Protein AF-B8Q9L5-F1 (afdb_monomer)

Structure (mmCIF, N/CA/C/O backbone):
data_AF-B8Q9L5-F1
#
_entry.id   AF-B8Q9L5-F1
#
loop_
_atom_site.group_PDB
_atom_site.id
_atom_site.type_symbol
_atom_site.label_atom_id
_atom_site.label_alt_id
_atom_site.label_comp_id
_atom_site.label_asym_id
_atom_site.label_entity_id
_atom_site.label_seq_id
_atom_site.pdbx_PDB_ins_code
_atom_site.Cartn_x
_atom_site.Cartn_y
_atom_site.Cartn_z
_atom_site.occupancy
_atom_site.B_iso_or_equiv
_atom_site.auth_seq_id
_atom_site.auth_comp_id
_atom_site.auth_asym_id
_atom_site.auth_atom_id
_atom_site.pdbx_PDB_model_num
ATOM 1 N N . PHE A 1 1 ? -4.690 -3.227 18.699 1.00 80.81 1 PHE A N 1
ATOM 2 C CA . PHE A 1 1 ? -3.621 -2.242 18.881 1.00 80.81 1 PHE A CA 1
ATOM 3 C C . PHE A 1 1 ? -4.039 -1.422 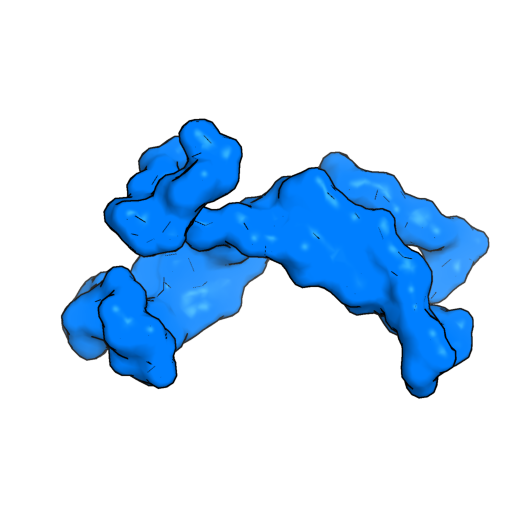20.089 1.00 80.81 1 PHE A C 1
ATOM 5 O O . PHE A 1 1 ? -5.224 -1.121 20.184 1.00 80.81 1 PHE A O 1
ATOM 12 N N . ASP A 1 2 ? -3.127 -1.097 21.007 1.00 87.75 2 ASP A N 1
ATOM 13 C CA . ASP A 1 2 ? -3.469 -0.310 22.209 1.00 87.75 2 ASP A CA 1
ATOM 14 C C . ASP A 1 2 ? -3.836 1.147 21.863 1.00 87.75 2 ASP A C 1
ATOM 16 O O . ASP A 1 2 ? -4.619 1.784 22.562 1.00 87.75 2 ASP A O 1
ATOM 20 N N . ALA A 1 3 ? -3.318 1.647 20.737 1.00 93.00 3 ALA A N 1
ATOM 21 C CA . ALA A 1 3 ? -3.708 2.893 20.087 1.00 93.00 3 ALA A CA 1
ATOM 22 C C . ALA A 1 3 ? -3.707 2.707 18.560 1.00 93.00 3 ALA A C 1
ATOM 24 O O . ALA A 1 3 ? -3.014 1.830 18.038 1.00 93.00 3 ALA A O 1
ATOM 25 N N . PHE A 1 4 ? -4.484 3.519 17.837 1.00 95.44 4 PHE A N 1
ATOM 26 C CA . PHE A 1 4 ? -4.517 3.470 16.374 1.00 95.44 4 PHE A CA 1
ATOM 27 C C . PHE A 1 4 ? -3.138 3.849 15.793 1.00 95.44 4 PHE A C 1
ATOM 29 O O . PHE A 1 4 ? -2.585 4.866 16.221 1.00 95.44 4 PHE A O 1
ATOM 36 N N . PRO A 1 5 ? -2.562 3.052 14.870 1.00 94.94 5 PRO A N 1
ATOM 37 C CA . PRO A 1 5 ? -1.195 3.269 14.403 1.00 94.94 5 PRO A CA 1
ATOM 38 C C . PRO A 1 5 ? -1.073 4.559 13.587 1.00 94.94 5 PRO A C 1
ATOM 40 O O . PRO A 1 5 ? -1.960 4.887 12.795 1.00 94.94 5 PRO A O 1
ATOM 43 N N . THR A 1 6 ? 0.047 5.268 13.742 1.00 96.38 6 THR A N 1
ATOM 44 C CA . THR A 1 6 ? 0.403 6.367 12.833 1.00 96.38 6 THR A CA 1
ATOM 45 C C . THR A 1 6 ? 1.046 5.821 11.563 1.00 96.38 6 THR A C 1
ATOM 47 O O . THR A 1 6 ? 1.507 4.679 11.518 1.00 96.38 6 THR A O 1
ATOM 50 N N . LEU A 1 7 ? 1.081 6.638 10.510 1.00 96.31 7 LEU A N 1
ATOM 51 C CA . LEU A 1 7 ? 1.616 6.227 9.215 1.00 96.31 7 LEU A CA 1
ATOM 52 C C . LEU A 1 7 ? 3.098 5.820 9.301 1.00 96.31 7 LEU A C 1
ATOM 54 O O . LEU A 1 7 ? 3.505 4.847 8.677 1.00 96.31 7 LEU A O 1
ATOM 58 N N . GLU A 1 8 ? 3.884 6.526 10.113 1.00 96.50 8 GLU A N 1
ATOM 59 C CA . GLU A 1 8 ? 5.332 6.333 10.283 1.00 96.50 8 GLU A CA 1
ATOM 60 C C . GLU A 1 8 ? 5.682 5.030 11.012 1.00 96.50 8 GLU A C 1
ATOM 62 O O . GLU A 1 8 ? 6.819 4.566 10.945 1.00 96.50 8 GLU A O 1
ATOM 67 N N . GLN A 1 9 ? 4.718 4.443 11.724 1.00 96.50 9 GLN A N 1
ATOM 68 C CA . GLN A 1 9 ? 4.887 3.173 12.428 1.00 96.50 9 GLN A CA 1
ATOM 69 C C . GLN A 1 9 ? 4.667 1.965 11.511 1.00 96.50 9 GLN A C 1
ATOM 71 O O . GLN A 1 9 ? 5.013 0.842 11.885 1.00 96.50 9 GLN A O 1
ATOM 76 N N . LEU A 1 10 ? 4.072 2.169 10.332 1.00 97.31 10 LEU A N 1
ATOM 77 C CA . LEU A 1 10 ? 3.768 1.094 9.398 1.00 97.31 10 LEU A CA 1
ATOM 78 C C . LEU A 1 10 ? 5.018 0.739 8.576 1.00 97.31 10 LEU A C 1
ATOM 80 O O . LEU A 1 10 ? 5.624 1.624 7.968 1.00 97.31 10 LEU A O 1
ATOM 84 N N . PRO A 1 11 ? 5.419 -0.543 8.527 1.00 97.25 11 PRO A N 1
ATOM 85 C CA . PRO A 1 11 ? 6.604 -0.949 7.788 1.00 97.25 11 PRO A CA 1
ATOM 86 C C . PRO A 1 11 ? 6.362 -0.898 6.276 1.00 97.25 11 PRO A C 1
ATOM 88 O O . PRO A 1 11 ? 5.228 -1.005 5.799 1.00 97.25 11 PRO A O 1
ATOM 91 N N . LEU A 1 12 ? 7.454 -0.819 5.512 1.00 97.06 12 LEU A N 1
ATOM 92 C CA . LEU A 1 12 ? 7.412 -1.219 4.109 1.00 97.06 12 LEU A CA 1
ATOM 93 C C . LEU A 1 12 ? 7.055 -2.700 4.027 1.00 97.06 12 LEU A C 1
ATOM 95 O O . LEU A 1 12 ? 7.491 -3.503 4.856 1.00 97.06 12 LEU A O 1
ATOM 99 N N . TRP A 1 13 ? 6.298 -3.061 3.002 1.00 97.62 13 TRP A N 1
ATOM 100 C CA . TRP A 1 13 ? 5.982 -4.456 2.734 1.00 97.62 13 TRP A CA 1
ATOM 101 C C . TRP A 1 13 ? 6.264 -4.810 1.280 1.00 97.62 13 TRP A C 1
ATOM 103 O O . TRP A 1 13 ? 6.650 -3.952 0.493 1.00 97.62 13 TRP A O 1
ATOM 113 N N . GLY A 1 14 ? 6.115 -6.080 0.931 1.00 96.31 14 GLY A N 1
ATOM 114 C CA . GLY A 1 14 ? 6.418 -6.596 -0.393 1.00 96.31 14 GLY A CA 1
ATOM 115 C C . GLY A 1 14 ? 5.290 -7.473 -0.903 1.00 96.31 14 GLY A C 1
ATOM 116 O O . GLY A 1 14 ? 4.551 -8.067 -0.115 1.00 96.31 14 GLY A O 1
ATOM 117 N N . PHE A 1 15 ? 5.166 -7.548 -2.220 1.00 95.75 15 PHE A N 1
ATOM 118 C CA . PHE A 1 15 ? 4.274 -8.480 -2.896 1.00 95.75 15 PHE A CA 1
ATOM 119 C C . PHE A 1 15 ? 4.901 -8.958 -4.207 1.00 95.75 15 PHE A C 1
ATOM 121 O O . PHE A 1 15 ? 5.780 -8.299 -4.763 1.00 95.75 15 PHE A O 1
ATOM 128 N N . ASP A 1 16 ? 4.421 -10.099 -4.698 1.00 95.38 16 ASP A N 1
ATOM 129 C CA . ASP A 1 16 ? 4.785 -10.623 -6.011 1.00 95.38 16 ASP A CA 1
ATOM 130 C C . ASP A 1 16 ? 4.029 -9.864 -7.113 1.00 95.38 16 ASP A C 1
ATOM 132 O O . ASP A 1 16 ? 2.843 -10.094 -7.360 1.00 95.38 16 ASP A O 1
ATOM 136 N N . GLY A 1 17 ? 4.732 -8.958 -7.787 1.00 94.81 17 GLY A N 1
ATOM 137 C CA . GLY A 1 17 ? 4.218 -8.153 -8.891 1.00 94.81 17 GLY A CA 1
ATOM 138 C C . GLY A 1 17 ? 3.940 -8.948 -10.167 1.00 94.81 17 GLY A C 1
ATOM 139 O O . GLY A 1 17 ? 3.211 -8.465 -11.035 1.00 94.81 17 GLY A O 1
ATOM 140 N N . SER A 1 18 ? 4.453 -10.176 -10.308 1.00 93.44 18 SER A N 1
ATOM 141 C CA . SER A 1 18 ? 4.152 -10.993 -11.495 1.00 93.44 18 SER A CA 1
ATOM 142 C C . SER A 1 18 ? 2.696 -11.451 -11.531 1.00 93.44 18 SER A C 1
ATOM 144 O O . SER A 1 18 ? 2.080 -11.494 -12.597 1.00 93.44 18 SER A O 1
ATOM 146 N N . SER A 1 19 ? 2.105 -11.658 -10.355 1.00 93.88 19 SER A N 1
ATOM 147 C CA . SER A 1 19 ? 0.690 -11.985 -10.185 1.00 93.88 19 SER A CA 1
ATOM 148 C C . SER A 1 19 ? -0.251 -10.786 -10.395 1.00 93.88 19 SER A C 1
ATOM 150 O O . SER A 1 19 ? -1.468 -10.962 -10.442 1.00 93.88 19 SER A O 1
ATOM 152 N N . THR A 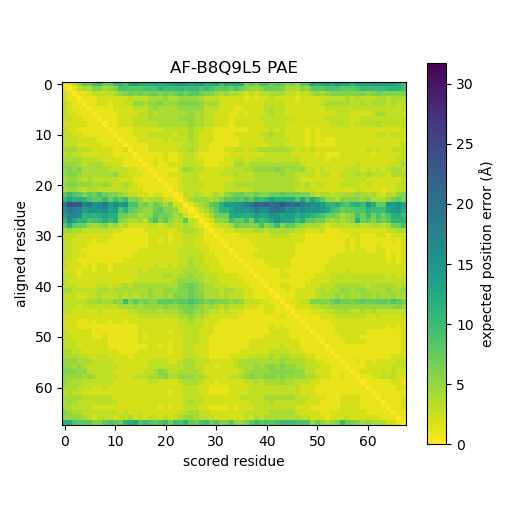1 20 ? 0.285 -9.568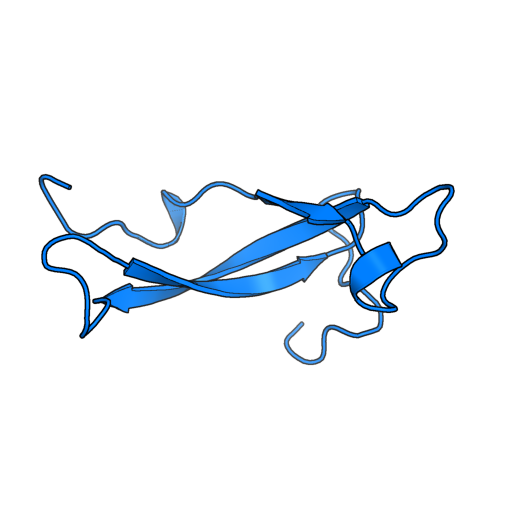 -10.547 1.00 94.62 20 THR A N 1
ATOM 153 C CA . THR A 1 20 ? -0.489 -8.325 -10.732 1.00 94.62 20 THR A CA 1
ATOM 154 C C . THR A 1 20 ? -0.137 -7.570 -12.018 1.00 94.62 20 THR A C 1
ATOM 156 O O . THR A 1 20 ? -0.590 -6.442 -12.201 1.00 94.62 20 THR A O 1
ATOM 159 N N . GLN A 1 21 ? 0.639 -8.184 -12.923 1.00 93.62 21 GLN A N 1
ATOM 160 C CA . GLN A 1 21 ? 1.145 -7.561 -14.161 1.00 93.62 21 GLN A CA 1
ATOM 161 C C . GLN A 1 21 ? 2.064 -6.347 -13.924 1.00 93.62 21 GLN A C 1
ATOM 163 O O . GLN A 1 21 ? 2.173 -5.464 -14.772 1.00 93.62 21 GLN A O 1
ATOM 168 N N . GLN A 1 22 ? 2.731 -6.295 -12.772 1.00 92.69 22 GLN A N 1
ATOM 169 C CA . GLN A 1 22 ? 3.655 -5.219 -12.404 1.00 92.69 22 GLN A CA 1
ATOM 170 C C . GLN A 1 22 ? 5.123 -5.639 -12.512 1.00 92.69 22 GLN A C 1
ATOM 172 O O . GLN A 1 22 ? 6.000 -4.790 -12.474 1.00 92.69 22 GLN A O 1
ATOM 177 N N . ALA A 1 23 ? 5.423 -6.921 -12.708 1.00 89.38 23 ALA A N 1
ATOM 178 C CA . ALA A 1 23 ? 6.791 -7.365 -12.935 1.00 89.38 23 ALA A CA 1
ATOM 179 C C . ALA A 1 23 ? 6.851 -8.687 -13.711 1.00 89.38 23 ALA A C 1
ATOM 181 O O . ALA A 1 23 ? 5.885 -9.446 -13.760 1.00 89.38 23 ALA A O 1
ATOM 182 N N . GLU A 1 24 ? 8.000 -8.988 -14.314 1.00 83.69 24 GLU A N 1
ATOM 183 C CA . GLU A 1 24 ? 8.239 -10.284 -14.952 1.00 83.69 24 GLU A CA 1
ATOM 184 C C . GLU A 1 24 ? 8.690 -11.328 -13.916 1.00 83.69 24 GLU A C 1
ATOM 186 O O . GLU A 1 24 ? 9.436 -11.021 -12.986 1.00 83.69 24 GLU A O 1
ATOM 191 N N . GLY A 1 25 ? 8.286 -12.591 -14.092 1.00 73.81 25 GLY A N 1
ATOM 192 C CA . GLY A 1 25 ? 8.388 -13.646 -13.067 1.00 73.81 25 GLY A CA 1
ATOM 193 C C . GLY A 1 25 ? 9.789 -14.023 -12.555 1.00 73.81 25 GLY A C 1
ATOM 194 O O . GLY A 1 25 ? 9.890 -14.852 -11.659 1.00 73.81 25 GLY A O 1
ATOM 195 N N . ARG A 1 26 ? 10.880 -13.464 -13.099 1.00 71.00 26 ARG A N 1
ATOM 196 C CA . ARG A 1 26 ? 12.254 -13.685 -12.592 1.00 71.00 26 ARG A CA 1
ATOM 197 C C . ARG A 1 26 ? 12.763 -12.577 -11.665 1.00 71.00 26 ARG A C 1
ATOM 199 O O . ARG A 1 26 ? 13.750 -12.793 -10.972 1.00 71.00 26 ARG A O 1
ATOM 206 N N . SER A 1 27 ? 12.117 -11.414 -11.666 1.00 76.56 27 SER A N 1
ATOM 207 C CA . SER A 1 27 ? 12.422 -10.269 -10.803 1.00 76.56 27 SER A CA 1
ATOM 208 C C . SER A 1 27 ? 11.101 -9.604 -10.435 1.00 76.56 27 SER A C 1
ATOM 210 O O . SER A 1 27 ? 10.805 -8.503 -10.902 1.00 76.56 27 SER A O 1
ATOM 212 N N . SER A 1 28 ? 10.277 -10.326 -9.673 1.00 85.25 28 SER A N 1
ATOM 213 C CA . SER A 1 28 ? 8.872 -9.974 -9.511 1.00 85.25 28 SER A CA 1
ATOM 214 C C . SER A 1 28 ? 8.537 -9.163 -8.263 1.00 85.25 28 SER A C 1
ATOM 216 O O . SER A 1 28 ? 7.425 -8.651 -8.168 1.00 85.25 28 SER A O 1
ATOM 218 N N . ASP A 1 29 ? 9.474 -9.000 -7.331 1.00 89.81 29 ASP A N 1
ATOM 219 C CA . ASP A 1 29 ? 9.214 -8.280 -6.086 1.00 89.81 29 ASP A CA 1
ATOM 220 C C . ASP A 1 29 ? 8.862 -6.807 -6.347 1.00 89.81 29 ASP A C 1
ATOM 222 O O . ASP A 1 29 ? 9.550 -6.092 -7.073 1.00 89.81 29 ASP A O 1
ATOM 226 N N . CYS A 1 30 ? 7.788 -6.336 -5.722 1.00 94.19 30 CYS A N 1
ATOM 227 C CA . CYS A 1 30 ? 7.404 -4.928 -5.667 1.00 94.19 30 CYS A CA 1
ATOM 228 C C . CYS A 1 30 ? 7.248 -4.506 -4.205 1.00 94.19 30 CYS A C 1
ATOM 230 O O . CYS A 1 30 ? 6.832 -5.305 -3.363 1.00 94.19 30 CYS A O 1
ATOM 232 N N . VAL A 1 31 ? 7.553 -3.245 -3.893 1.00 97.50 31 VAL A N 1
ATOM 233 C CA . VAL A 1 31 ? 7.490 -2.722 -2.521 1.00 97.50 31 VAL A CA 1
ATOM 234 C C . VAL A 1 31 ? 6.230 -1.882 -2.331 1.00 97.50 31 VAL A C 1
ATOM 236 O O . VAL A 1 31 ? 5.932 -0.992 -3.123 1.00 97.50 31 VAL A O 1
ATOM 239 N N . LEU A 1 32 ? 5.499 -2.144 -1.252 1.00 98.25 32 LEU A N 1
ATOM 240 C CA . LEU A 1 32 ? 4.398 -1.323 -0.763 1.00 98.25 32 LEU A CA 1
ATOM 241 C C . LEU A 1 32 ? 4.934 -0.328 0.259 1.00 98.25 32 LEU A C 1
ATOM 243 O O . LEU A 1 32 ? 5.430 -0.717 1.319 1.00 98.25 32 LEU A O 1
ATOM 247 N N . LYS A 1 33 ? 4.784 0.959 -0.045 1.00 98.00 33 LYS A N 1
ATOM 248 C CA . LYS A 1 33 ? 5.086 2.049 0.877 1.00 98.00 33 LYS A CA 1
ATOM 249 C C . LYS A 1 33 ? 3.782 2.659 1.398 1.00 98.00 33 LYS A C 1
ATOM 251 O O . LYS A 1 33 ? 3.017 3.182 0.587 1.00 98.00 33 LYS A O 1
ATOM 256 N N . PRO A 1 34 ? 3.503 2.608 2.712 1.00 98.38 34 PRO A N 1
ATOM 257 C CA . PRO A 1 34 ? 2.306 3.216 3.287 1.00 98.38 34 PRO A CA 1
ATOM 258 C C . PRO A 1 34 ? 2.215 4.718 2.990 1.00 98.38 34 PRO A C 1
ATOM 260 O O . PRO A 1 34 ? 3.198 5.447 3.127 1.00 98.38 34 PRO A O 1
ATOM 263 N N . VAL A 1 35 ? 1.025 5.188 2.604 1.00 98.12 35 VAL A N 1
ATOM 264 C CA . VAL A 1 35 ? 0.753 6.612 2.318 1.00 98.12 35 VAL A CA 1
ATOM 265 C C . VAL A 1 35 ? -0.469 7.174 3.037 1.00 98.12 35 VAL A C 1
ATOM 267 O O . VAL A 1 35 ? -0.571 8.388 3.196 1.00 98.12 35 VAL A O 1
ATOM 270 N N . ALA A 1 36 ? -1.391 6.315 3.471 1.00 98.06 36 ALA A N 1
ATOM 271 C CA . ALA A 1 36 ? -2.501 6.684 4.340 1.00 98.06 36 ALA A CA 1
ATOM 272 C C . ALA A 1 36 ? -2.991 5.461 5.124 1.00 98.06 36 ALA A C 1
ATOM 274 O O . ALA A 1 36 ? -2.882 4.328 4.652 1.00 98.06 36 ALA A O 1
ATOM 275 N N . VAL A 1 37 ? -3.552 5.694 6.308 1.00 98.19 37 VAL A N 1
ATOM 276 C CA . VAL A 1 37 ? -4.099 4.651 7.180 1.00 98.19 37 VAL A CA 1
ATOM 277 C C . VAL A 1 37 ? -5.473 5.071 7.696 1.00 98.19 37 VAL A C 1
ATOM 279 O O . VAL A 1 37 ? -5.657 6.203 8.139 1.00 98.19 37 VAL A O 1
ATOM 282 N N . TYR A 1 38 ? -6.442 4.160 7.619 1.00 97.50 38 TYR A N 1
ATOM 283 C CA . TYR A 1 38 ? -7.838 4.390 7.996 1.00 97.50 38 TYR A CA 1
ATOM 284 C C . TYR A 1 38 ? -8.357 3.244 8.873 1.00 97.50 38 TYR A C 1
ATOM 286 O O . TYR A 1 38 ? -7.911 2.106 8.699 1.00 97.50 38 TYR A O 1
ATOM 294 N N . PRO A 1 39 ? -9.289 3.493 9.809 1.00 96.81 39 PRO A N 1
ATOM 295 C CA . PRO A 1 39 ? -9.956 2.418 10.536 1.00 96.81 39 PRO A CA 1
ATOM 296 C C . PRO A 1 39 ? -10.673 1.469 9.574 1.00 96.81 39 PRO A C 1
ATOM 298 O O . PRO A 1 39 ? -11.331 1.913 8.633 1.00 96.81 39 PRO A O 1
ATOM 301 N N . ASP A 1 40 ? -10.551 0.165 9.805 1.00 97.44 40 ASP A N 1
ATOM 302 C CA . ASP A 1 40 ? -11.262 -0.837 9.016 1.00 97.44 40 ASP A CA 1
ATOM 303 C C . ASP A 1 40 ? -12.721 -0.954 9.505 1.00 97.44 40 ASP A C 1
ATOM 305 O O . ASP A 1 40 ? -12.941 -1.368 10.645 1.00 97.44 40 ASP A O 1
ATOM 309 N N . PRO A 1 41 ? -13.735 -0.627 8.679 1.00 97.12 41 PRO A N 1
ATOM 310 C CA . PRO A 1 41 ? -15.132 -0.635 9.112 1.00 97.12 41 PRO A CA 1
ATOM 311 C C . PRO A 1 41 ? -15.684 -2.044 9.376 1.00 97.12 41 PRO A C 1
ATOM 313 O O . PRO A 1 41 ? -16.741 -2.165 9.993 1.00 97.12 41 PRO A O 1
ATOM 316 N N . VAL A 1 42 ? -15.007 -3.105 8.915 1.00 97.75 42 VAL A N 1
ATOM 317 C CA . VAL A 1 42 ? -15.461 -4.498 9.077 1.00 97.75 42 VAL A CA 1
ATOM 318 C C . VAL A 1 42 ? -14.667 -5.280 10.126 1.00 97.75 42 VAL A C 1
ATOM 320 O O . VAL A 1 42 ? -15.004 -6.429 10.412 1.00 97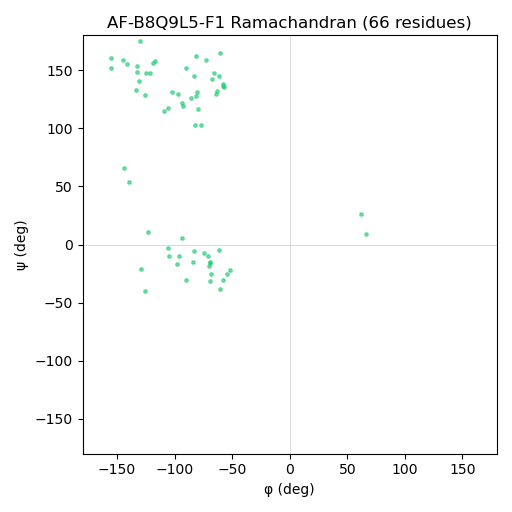.75 42 VAL A O 1
ATOM 323 N N . ARG A 1 43 ? -13.630 -4.688 10.735 1.00 95.94 43 ARG A N 1
ATOM 324 C CA . ARG A 1 43 ? -12.810 -5.332 11.774 1.00 95.94 43 ARG A CA 1
ATOM 325 C C . ARG A 1 43 ? -12.747 -4.474 13.036 1.00 95.94 43 ARG A C 1
ATOM 327 O O . ARG A 1 43 ? -12.327 -3.329 12.988 1.00 95.94 43 ARG A O 1
ATOM 334 N N . THR A 1 44 ? -13.038 -5.065 14.199 1.00 91.69 44 THR A N 1
ATOM 335 C CA . THR A 1 44 ? -12.989 -4.379 15.511 1.00 91.69 44 THR A CA 1
ATOM 336 C C . THR A 1 44 ? -11.620 -3.777 15.838 1.00 91.69 44 THR A C 1
ATOM 338 O O . THR A 1 44 ? -11.529 -2.770 16.528 1.00 91.69 44 THR A O 1
ATOM 341 N N . ASN A 1 45 ? -10.547 -4.395 15.348 1.00 94.12 45 ASN A N 1
ATOM 342 C CA . ASN A 1 45 ? -9.182 -3.921 15.530 1.00 94.12 45 ASN A CA 1
ATOM 343 C C . ASN A 1 45 ? -8.383 -4.110 14.230 1.00 94.12 45 ASN A C 1
ATOM 345 O O . ASN A 1 45 ? -7.359 -4.794 14.200 1.00 94.12 45 ASN A O 1
ATOM 349 N N . GLY A 1 46 ? -8.919 -3.574 13.133 1.00 96.38 46 GLY A N 1
ATOM 350 C CA . GLY A 1 46 ? -8.268 -3.568 11.827 1.00 96.38 46 GLY A CA 1
ATOM 351 C C . GLY A 1 46 ? -7.975 -2.154 11.341 1.00 96.38 46 GLY A C 1
ATOM 352 O O . GLY A 1 46 ? -8.609 -1.186 11.761 1.00 96.38 46 GLY A O 1
ATOM 353 N N . ALA A 1 47 ? -7.015 -2.054 10.430 1.00 97.56 47 ALA A N 1
ATOM 354 C CA . ALA A 1 47 ? -6.719 -0.833 9.701 1.00 97.56 47 ALA A CA 1
ATOM 355 C C . ALA A 1 47 ? -6.619 -1.153 8.207 1.00 97.56 47 ALA A C 1
ATOM 357 O O . ALA A 1 47 ? -6.076 -2.190 7.822 1.00 97.56 47 ALA A O 1
ATOM 358 N N . LEU A 1 48 ? -7.134 -0.251 7.378 1.00 98.06 48 LEU A N 1
ATOM 359 C CA . LEU A 1 48 ? -6.909 -0.238 5.941 1.00 98.06 48 LEU A CA 1
ATOM 360 C C . LEU A 1 48 ? -5.721 0.677 5.663 1.00 98.06 48 LEU A C 1
ATOM 362 O O . LEU A 1 48 ? -5.743 1.856 6.019 1.00 98.06 48 LEU A O 1
ATOM 366 N N . VAL A 1 49 ? -4.688 0.129 5.032 1.00 98.38 49 VAL A N 1
ATOM 367 C CA . VAL A 1 49 ? -3.477 0.871 4.677 1.00 98.38 49 VAL A CA 1
ATOM 368 C C . VAL A 1 49 ? -3.464 1.055 3.169 1.00 98.38 49 VAL A C 1
ATOM 370 O O . VAL A 1 49 ? -3.390 0.082 2.421 1.00 98.38 49 VAL A O 1
ATOM 373 N N . MET A 1 50 ? -3.554 2.306 2.726 1.00 98.31 50 MET A N 1
ATOM 374 C CA . MET A 1 50 ? -3.300 2.651 1.335 1.00 98.31 50 MET A CA 1
ATOM 375 C C . MET A 1 50 ? -1.791 2.746 1.141 1.00 98.31 50 MET A C 1
ATOM 377 O O . MET A 1 50 ? -1.110 3.434 1.908 1.00 98.31 50 MET A O 1
ATOM 381 N N . CYS A 1 51 ? -1.284 2.092 0.102 1.00 98.44 51 CYS A N 1
ATOM 382 C CA . CYS A 1 51 ? 0.133 2.077 -0.232 1.00 98.44 51 CYS A CA 1
ATOM 383 C C . CYS A 1 51 ? 0.361 2.615 -1.642 1.00 98.44 51 CYS A C 1
ATOM 385 O O . CYS A 1 51 ? -0.449 2.400 -2.541 1.00 98.44 51 CYS A O 1
ATOM 387 N N . GLU A 1 52 ? 1.496 3.273 -1.837 1.00 98.25 52 GLU A N 1
ATOM 388 C CA . GLU A 1 52 ? 2.063 3.470 -3.163 1.00 98.25 52 GLU A CA 1
ATOM 389 C C . GLU A 1 52 ? 3.010 2.314 -3.508 1.00 98.25 52 GLU A C 1
ATOM 391 O O . GLU A 1 52 ? 3.581 1.680 -2.615 1.00 98.25 52 GLU A O 1
ATOM 396 N N . VAL A 1 53 ? 3.151 2.020 -4.802 1.00 97.94 53 VAL A N 1
ATOM 397 C CA . VAL A 1 53 ? 4.004 0.926 -5.280 1.00 97.94 53 VAL A CA 1
ATOM 398 C C . VAL A 1 53 ? 5.362 1.482 -5.696 1.00 97.94 53 VAL A C 1
ATOM 400 O O . VAL A 1 53 ? 5.454 2.434 -6.476 1.00 97.94 53 VAL A O 1
ATOM 403 N N . MET A 1 54 ? 6.414 0.864 -5.177 1.00 97.44 54 MET A N 1
ATOM 404 C CA . MET A 1 54 ? 7.810 1.210 -5.412 1.00 97.44 54 MET A CA 1
ATOM 405 C C . MET A 1 54 ? 8.535 0.028 -6.065 1.00 97.44 54 MET A C 1
ATOM 407 O O . MET A 1 54 ? 8.139 -1.130 -5.907 1.00 97.44 54 MET A O 1
ATOM 411 N N . MET A 1 55 ? 9.620 0.322 -6.775 1.00 95.56 55 MET A N 1
ATOM 412 C CA . MET A 1 55 ? 10.590 -0.673 -7.232 1.00 95.56 55 MET A CA 1
ATOM 413 C C . MET A 1 55 ? 11.228 -1.405 -6.028 1.00 95.56 55 MET A C 1
ATOM 415 O O . MET A 1 55 ? 11.155 -0.900 -4.903 1.00 95.56 55 MET A O 1
ATOM 419 N N . PRO A 1 56 ? 11.903 -2.559 -6.231 1.00 93.00 56 PRO A N 1
ATOM 420 C CA . PRO A 1 56 ? 12.575 -3.308 -5.159 1.00 93.00 56 PRO A CA 1
ATOM 421 C C . PRO A 1 56 ? 13.546 -2.500 -4.285 1.00 93.00 56 PRO A C 1
ATOM 423 O O . PRO A 1 56 ? 13.834 -2.889 -3.158 1.00 93.00 56 PRO A O 1
ATOM 426 N N . ASP A 1 57 ? 14.059 -1.372 -4.786 1.00 92.75 57 ASP A N 1
ATOM 427 C CA . ASP A 1 57 ? 14.938 -0.471 -4.036 1.00 92.75 57 ASP A CA 1
ATOM 428 C C . ASP A 1 57 ? 14.219 0.317 -2.918 1.00 92.75 57 ASP A C 1
ATOM 430 O O . ASP A 1 57 ? 14.878 0.989 -2.119 1.00 92.75 57 ASP A O 1
ATOM 434 N N . GLY A 1 58 ? 12.881 0.263 -2.871 1.00 92.38 58 GLY A N 1
ATOM 435 C CA . GLY A 1 58 ? 12.028 0.964 -1.910 1.00 92.38 58 GLY A CA 1
ATOM 436 C C . GLY A 1 58 ? 12.042 2.492 -2.034 1.00 92.38 58 GLY A C 1
ATOM 437 O O . GLY A 1 58 ? 11.518 3.180 -1.157 1.00 92.38 58 GLY A O 1
ATOM 438 N N . LYS A 1 59 ? 12.650 3.040 -3.092 1.00 94.25 59 LYS A N 1
ATOM 439 C CA . LYS A 1 59 ? 12.888 4.482 -3.281 1.00 94.25 59 LYS A CA 1
ATOM 440 C C . LYS A 1 59 ? 12.344 4.995 -4.604 1.00 94.25 59 LYS A C 1
ATOM 442 O O . LYS A 1 59 ? 11.789 6.090 -4.637 1.00 94.25 59 LYS A O 1
ATOM 447 N N . THR A 1 60 ? 12.494 4.222 -5.671 1.00 96.38 60 THR A N 1
ATOM 448 C CA . THR A 1 60 ? 12.052 4.603 -7.010 1.00 96.38 60 THR A CA 1
ATOM 449 C C . THR A 1 60 ? 10.581 4.219 -7.185 1.00 96.38 60 THR A C 1
ATOM 451 O O . THR A 1 60 ? 10.239 3.058 -6.950 1.00 96.38 60 THR A O 1
ATOM 454 N N . PRO A 1 61 ? 9.682 5.143 -7.571 1.00 97.19 61 PRO A N 1
ATOM 455 C CA . PRO A 1 61 ? 8.294 4.799 -7.865 1.00 97.19 61 PRO A CA 1
ATOM 456 C C . PRO A 1 61 ? 8.207 3.745 -8.969 1.00 97.19 61 PRO A C 1
ATOM 458 O O . PRO A 1 61 ? 8.927 3.813 -9.965 1.00 97.19 61 PRO A O 1
ATOM 461 N N . HIS A 1 62 ? 7.313 2.773 -8.807 1.00 96.56 62 HIS A N 1
ATOM 462 C CA . HIS A 1 62 ? 7.025 1.820 -9.874 1.00 96.56 62 HIS A CA 1
ATOM 463 C C . HIS A 1 62 ? 6.371 2.546 -11.071 1.00 96.56 62 HIS A C 1
ATOM 465 O O . HIS A 1 62 ? 5.598 3.473 -10.835 1.00 96.56 62 HIS A O 1
ATOM 471 N N . PRO A 1 63 ? 6.578 2.140 -12.343 1.00 96.12 63 PRO A N 1
ATOM 472 C CA . PRO A 1 63 ? 5.970 2.810 -13.504 1.00 96.12 63 PRO A CA 1
ATOM 473 C C . PRO A 1 63 ? 4.440 2.956 -13.464 1.00 96.12 63 PRO A C 1
ATOM 475 O O 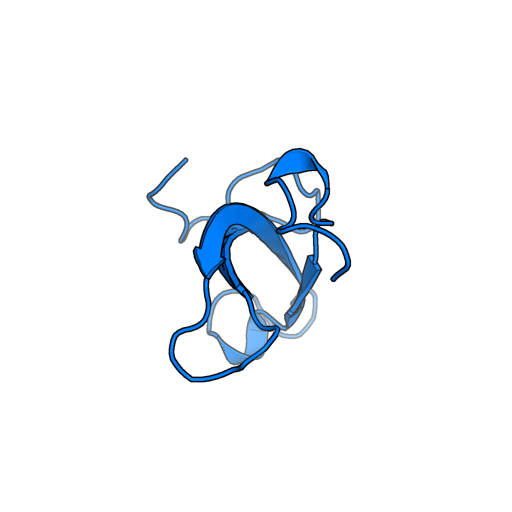. PRO A 1 63 ? 3.887 3.861 -14.080 1.00 96.12 63 PRO A O 1
ATOM 478 N N . SER A 1 64 ? 3.744 2.079 -12.735 1.00 96.06 64 SER A N 1
ATOM 479 C CA . SER A 1 64 ? 2.289 2.159 -12.531 1.00 96.06 64 SER A CA 1
ATOM 480 C C . SER A 1 64 ? 1.862 3.113 -11.404 1.00 96.06 64 SER A C 1
ATOM 482 O O . SER A 1 64 ? 0.667 3.273 -11.166 1.00 96.06 64 SER A O 1
ATOM 484 N N . ASN A 1 65 ? 2.801 3.682 -10.647 1.00 97.19 65 ASN A N 1
ATOM 485 C CA . ASN A 1 65 ? 2.517 4.562 -9.521 1.00 97.19 65 ASN A CA 1
ATOM 486 C C . ASN A 1 65 ? 2.253 5.990 -10.018 1.00 97.19 65 ASN A C 1
ATOM 488 O O . ASN A 1 65 ? 3.177 6.735 -10.323 1.00 97.19 65 ASN A O 1
ATOM 492 N N . THR A 1 66 ? 0.980 6.381 -10.058 1.00 97.19 66 THR A N 1
ATOM 493 C CA . THR A 1 66 ? 0.535 7.720 -10.480 1.00 97.19 66 THR A CA 1
ATOM 494 C C . THR A 1 66 ? 0.370 8.708 -9.321 1.00 97.19 66 THR A C 1
ATOM 496 O O . THR A 1 66 ? -0.176 9.790 -9.520 1.00 97.19 66 THR A O 1
ATOM 499 N N . ARG A 1 67 ? 0.748 8.322 -8.095 1.00 96.31 67 ARG A N 1
ATOM 500 C CA . ARG A 1 67 ? 0.662 9.176 -6.900 1.00 96.31 67 ARG A CA 1
ATOM 501 C C . ARG A 1 67 ? 1.941 9.992 -6.673 1.00 96.31 67 ARG A C 1
ATOM 503 O O . ARG A 1 67 ? 1.847 11.051 -6.057 1.00 96.31 67 ARG A O 1
ATOM 510 N N . ALA A 1 68 ? 3.088 9.442 -7.077 1.00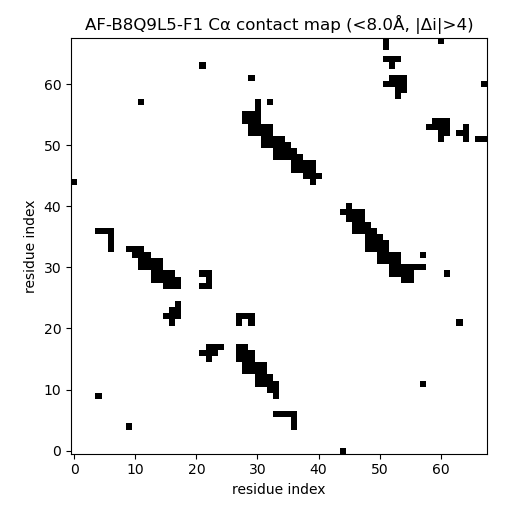 82.62 68 ALA A N 1
ATOM 511 C CA . ALA A 1 68 ? 4.425 9.954 -6.771 1.00 82.62 68 ALA A CA 1
ATOM 512 C C . ALA A 1 68 ? 4.674 11.393 -7.248 1.00 82.62 68 ALA A C 1
ATOM 514 O O . ALA A 1 68 ? 4.119 11.781 -8.301 1.00 82.62 68 ALA A O 1
#

pLDDT: mean 94.12, std 5.78, range [71.0, 98.44]

Radius of gyration: 13.57 Å; Cα contacts (8 Å, |Δi|>4): 113; chains: 1; bounding box: 30×24×37 Å

Nearest PDB structures (foldseek):
  7v4k-assembly1_E  TM=9.286E-01  e=3.202E-05  Camellia sinensis
  2qc8-assembly1_H  TM=8.611E-01  e=4.943E-05  Homo sapiens
  2ojw-assembly1_E-2  TM=8.546E-01  e=9.780E-05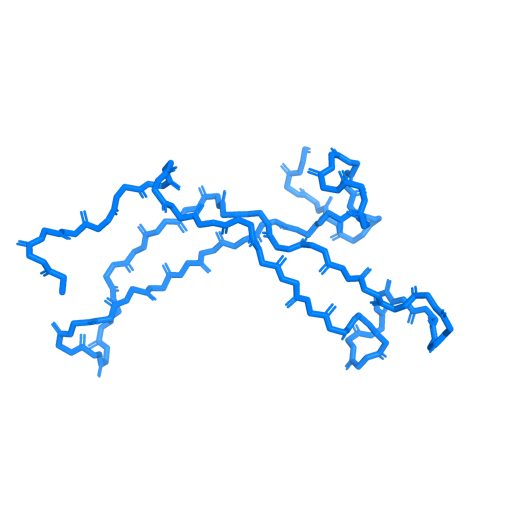  Homo sapiens
  2ojw-assembly1_B-2  TM=8.598E-01  e=1.041E-04  Homo sapiens
  7v4i-assembly1_D  TM=8.801E-01  e=1.606E-04  Camellia sinensis

Sequence (68 aa):
FDAFPTLEQLPLWGFDGSSTQQAEGRSSDCVLKPVAVYPDPVRTNGALVMCEVMMPDGKTPHPSNTRA

Solvent-accessible surface area (backbone atoms only — not comparable to full-atom values): 4300 Å² total; per-residue (Å²): 112,101,58,88,80,56,68,89,75,55,68,74,44,74,48,66,18,40,86,69,79,70,30,55,84,91,67,20,62,28,22,35,40,69,76,46,73,43,82,28,94,90,39,99,80,41,69,43,70,45,58,46,48,19,32,76,82,67,72,50,69,27,95,86,43,85,83,121

Mean predicted aligned error: 3.31 Å

Foldseek 3Di:
DVDDDDLVPDDKDWDFQCVVVQDDPVQGIKIWRFDDWADDPVDPPDIDTDTFIAHPVNPHGRPPGPPD

InterPro domains:
  IPR008147 Glutamine synthetase, N-terminal domain [PF03951] (11-56)
  IPR008147 Glutamine synthetase, N-terminal domain [PS51986] (1-58)
  IPR027302 Glutamine synthetase, N-terminal conserved site [PS00180] (15-32)
  IPR036651 Glutamine synthetase, N-terminal domain superfamily [G3DSA:3.10.20.70] (2-63)
  IPR036651 Glutamine synthetase, N-terminal domain su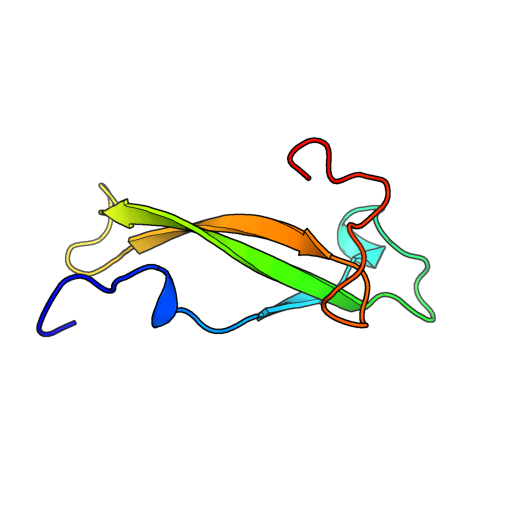perfamily [SSF54368] (9-59)
  IPR050292 Glutamine Synthetase [PTHR20852] (7-68)

Secondary structure (DSSP, 8-state):
--SPPPGGGS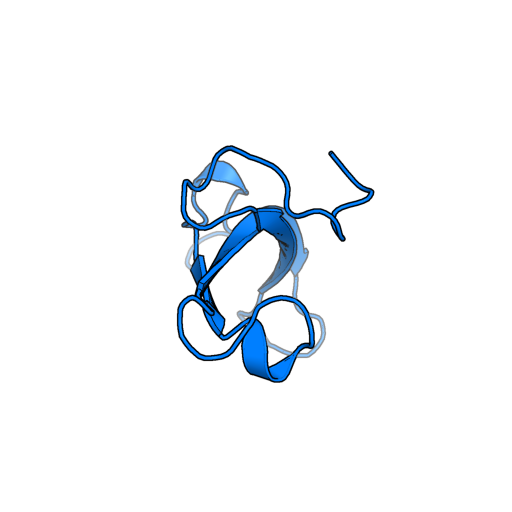PPEEEEGGGGTSS-TTS-EEEEEEEEEEE-TT-TT-EEEEEEEE-TTSSSBPTT----

Organism: Rhizobium meliloti (NCBI:txid382)